Protein AF-A0A087NA14-F1 (afdb_monomer_lite)

Sequence (160 aa):
MFEACDAQDALTILEERQDIRIVMTDIEMPGDMDGLALASTIRERWPETVVLVNSGRVRPEPEALPDRAGFIAKPYRAAELLHQLDVLMEEHGVPILSDGDILEAWHAAELAHAQADALDKPVTLAHAIAAEQAAIQRFGVGSHAAAYDARYPDAPEPRR

Secondary structure (DSSP, 8-state):
----SSHHHHHHHHHH-TT--EEEEESS-SSS--HHHHHHHHHHH-TT-EEEEEESS----GGGSPTTEEEEESS--HHHHHHHHHHHHHHTT-----HHHHHHHHHHHHHHHHH--TTTHHHHHHHHHHHHHHHHHHH-TTHHHHHHHHH-TTSPPPP-

Structure (mmCIF, N/CA/C/O backbone):
data_AF-A0A087NA14-F1
#
_entry.id   AF-A0A087NA14-F1
#
loop_
_atom_site.group_PDB
_atom_site.id
_atom_site.type_symbol
_atom_site.label_atom_id
_atom_site.label_alt_id
_atom_site.label_comp_id
_atom_site.label_asym_id
_atom_site.label_entity_id
_atom_site.label_seq_id
_atom_site.pdbx_PDB_ins_code
_atom_site.Cartn_x
_atom_site.Cartn_y
_atom_site.Cartn_z
_atom_site.occupancy
_atom_site.B_iso_or_equiv
_atom_site.auth_seq_id
_atom_site.auth_comp_id
_atom_site.auth_asym_id
_atom_site.auth_atom_id
_atom_site.pdbx_PDB_model_num
ATOM 1 N N . MET A 1 1 ? 1.618 6.446 3.035 1.00 76.12 1 MET A N 1
ATOM 2 C CA . MET A 1 1 ? 2.602 6.004 2.028 1.00 76.12 1 MET A CA 1
ATOM 3 C C . MET A 1 1 ? 3.744 5.355 2.778 1.00 76.12 1 MET A C 1
ATOM 5 O O . MET A 1 1 ? 4.225 5.966 3.725 1.00 76.12 1 MET A O 1
ATOM 9 N N . PHE A 1 2 ? 4.089 4.124 2.420 1.00 89.81 2 PHE A N 1
ATOM 10 C CA . PHE A 1 2 ? 5.245 3.413 2.964 1.00 89.81 2 PHE A CA 1
ATOM 11 C C . PHE A 1 2 ? 6.355 3.440 1.920 1.00 89.81 2 PHE A C 1
ATOM 13 O O . PHE A 1 2 ? 6.064 3.458 0.724 1.00 89.81 2 PHE A O 1
ATOM 20 N N . GLU A 1 3 ? 7.597 3.473 2.378 1.00 92.62 3 GLU A N 1
ATOM 21 C CA . GLU A 1 3 ? 8.779 3.468 1.523 1.00 92.62 3 GLU A CA 1
ATOM 22 C C . GLU A 1 3 ? 9.586 2.211 1.828 1.00 92.62 3 GLU A C 1
ATOM 24 O O . GLU A 1 3 ? 9.696 1.821 2.988 1.00 92.62 3 GLU A O 1
ATOM 29 N N . ALA A 1 4 ? 10.120 1.593 0.778 1.00 94.50 4 ALA A N 1
ATOM 30 C CA . ALA A 1 4 ? 10.986 0.428 0.853 1.00 94.50 4 ALA A CA 1
ATOM 31 C C . ALA A 1 4 ? 12.259 0.708 0.053 1.00 94.50 4 ALA A C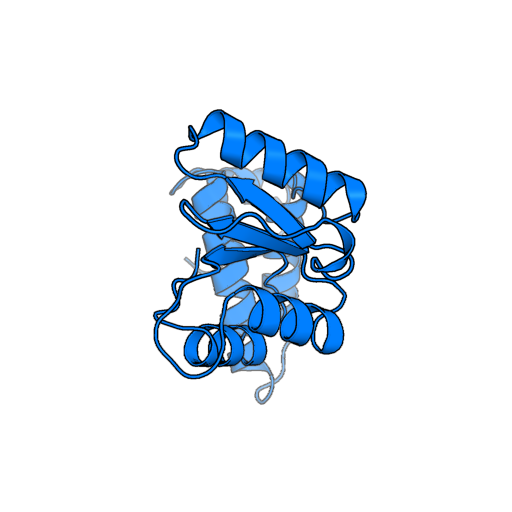 1
ATOM 33 O O . ALA A 1 4 ? 12.192 1.291 -1.034 1.00 94.50 4 ALA A O 1
ATOM 34 N N . CYS A 1 5 ? 13.411 0.304 0.581 1.00 93.25 5 CYS A N 1
ATOM 35 C CA . CYS A 1 5 ? 14.698 0.515 -0.088 1.00 93.25 5 CYS A CA 1
ATOM 36 C C . CYS A 1 5 ? 14.934 -0.461 -1.251 1.00 93.25 5 CYS A C 1
ATOM 38 O O . CYS A 1 5 ? 15.646 -0.128 -2.201 1.00 93.25 5 CYS A O 1
ATOM 40 N N . ASP A 1 6 ? 14.357 -1.659 -1.166 1.00 94.12 6 ASP A N 1
ATOM 41 C CA . ASP A 1 6 ? 14.483 -2.735 -2.144 1.00 94.12 6 ASP A CA 1
ATOM 42 C C . ASP A 1 6 ? 13.272 -3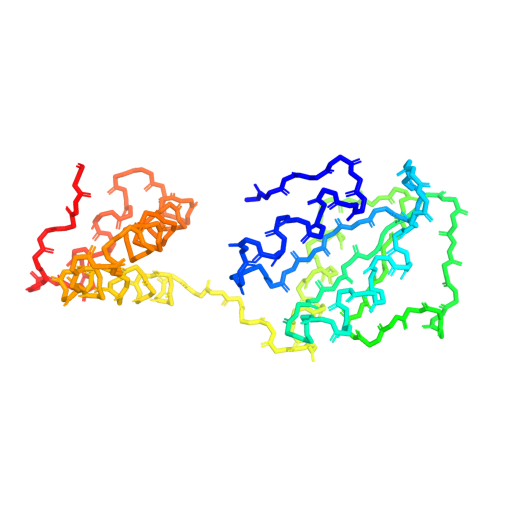.689 -2.084 1.00 94.12 6 ASP A C 1
ATOM 44 O O . ASP A 1 6 ? 12.306 -3.471 -1.345 1.00 94.12 6 ASP A O 1
ATOM 48 N N . ALA A 1 7 ? 13.311 -4.751 -2.892 1.00 95.81 7 ALA A N 1
ATOM 49 C CA . ALA A 1 7 ? 12.243 -5.741 -2.947 1.00 95.81 7 ALA A CA 1
ATOM 50 C C . ALA A 1 7 ? 12.062 -6.522 -1.633 1.00 95.81 7 ALA A C 1
ATOM 52 O O . ALA A 1 7 ? 10.931 -6.847 -1.277 1.00 95.81 7 ALA A O 1
ATOM 53 N N . GLN A 1 8 ? 13.137 -6.811 -0.895 1.00 95.50 8 GLN A N 1
ATOM 54 C CA . GLN A 1 8 ? 13.057 -7.580 0.348 1.00 95.50 8 GLN A CA 1
ATOM 55 C C . GLN A 1 8 ? 12.412 -6.756 1.469 1.00 95.50 8 GLN A C 1
ATOM 57 O O . GLN A 1 8 ? 11.590 -7.269 2.234 1.00 95.50 8 GLN A O 1
ATOM 62 N N . ASP A 1 9 ? 12.749 -5.472 1.534 1.00 95.25 9 ASP A N 1
ATOM 63 C CA . ASP A 1 9 ? 12.128 -4.503 2.434 1.00 95.25 9 ASP A CA 1
ATOM 64 C C . ASP A 1 9 ? 10.628 -4.347 2.116 1.00 95.25 9 ASP A C 1
ATOM 66 O O . ASP A 1 9 ? 9.776 -4.462 2.999 1.00 95.25 9 ASP A O 1
ATOM 70 N N . ALA A 1 10 ? 10.271 -4.236 0.829 1.00 95.81 10 ALA A N 1
ATOM 71 C CA . ALA A 1 10 ? 8.873 -4.160 0.397 1.00 95.81 10 ALA A CA 1
ATOM 72 C C . ALA A 1 10 ? 8.058 -5.400 0.805 1.00 95.81 10 ALA A C 1
ATOM 74 O O . ALA A 1 10 ? 6.935 -5.268 1.294 1.00 95.81 10 ALA A O 1
ATOM 75 N N . LEU A 1 11 ? 8.618 -6.604 0.639 1.00 96.19 11 LEU A N 1
ATOM 76 C CA . LEU A 1 11 ? 7.974 -7.849 1.066 1.00 96.19 11 LEU A CA 1
ATOM 77 C C . LEU A 1 11 ? 7.769 -7.902 2.583 1.00 96.19 11 LEU A C 1
ATOM 79 O O . LEU A 1 11 ? 6.717 -8.352 3.029 1.00 96.19 11 LEU A O 1
ATOM 83 N N . THR A 1 12 ? 8.733 -7.407 3.361 1.00 95.25 12 THR A N 1
ATOM 84 C CA . THR A 1 12 ? 8.638 -7.360 4.828 1.00 95.25 12 THR A CA 1
ATOM 85 C C . THR A 1 12 ? 7.498 -6.434 5.263 1.00 95.25 12 THR A C 1
ATOM 87 O O . THR A 1 12 ? 6.654 -6.821 6.068 1.00 95.25 12 THR A O 1
ATOM 90 N N . ILE A 1 13 ? 7.387 -5.249 4.651 1.00 94.06 13 ILE A N 1
ATOM 91 C CA . ILE A 1 13 ? 6.275 -4.321 4.906 1.00 94.06 13 ILE A CA 1
ATOM 92 C C . ILE A 1 13 ? 4.925 -4.967 4.553 1.00 94.06 13 ILE A C 1
ATOM 94 O O . ILE A 1 13 ? 3.978 -4.862 5.329 1.00 94.06 13 ILE A O 1
ATOM 98 N N . LEU A 1 14 ? 4.819 -5.655 3.411 1.00 94.50 14 LEU A N 1
ATOM 99 C CA . LEU A 1 14 ? 3.582 -6.330 2.986 1.00 94.50 14 LEU A CA 1
ATOM 100 C C . LEU A 1 14 ? 3.196 -7.522 3.880 1.00 94.50 14 LEU A C 1
ATOM 102 O O . LEU A 1 14 ? 2.015 -7.853 4.000 1.00 94.50 14 LEU A O 1
ATOM 106 N N . GLU A 1 15 ? 4.169 -8.174 4.517 1.00 94.00 15 GLU A N 1
ATOM 107 C CA . GLU A 1 15 ? 3.929 -9.224 5.516 1.00 94.00 15 GLU A CA 1
ATOM 108 C C . GLU A 1 15 ? 3.344 -8.654 6.810 1.00 94.00 15 GLU A C 1
ATOM 110 O O . GLU A 1 15 ? 2.432 -9.247 7.388 1.00 94.00 15 GLU A O 1
ATOM 115 N N . GLU A 1 16 ? 3.826 -7.487 7.235 1.00 90.44 16 GLU A N 1
ATOM 116 C CA . GLU A 1 16 ? 3.345 -6.794 8.432 1.00 90.44 16 GLU A CA 1
ATOM 117 C C . GLU A 1 16 ? 2.021 -6.045 8.201 1.00 90.44 16 GLU A C 1
ATOM 119 O O . GLU A 1 16 ? 1.289 -5.762 9.154 1.00 90.44 16 GLU A O 1
ATOM 124 N N . ARG A 1 17 ? 1.695 -5.710 6.944 1.00 84.75 17 ARG A N 1
ATOM 125 C CA . ARG A 1 17 ? 0.578 -4.827 6.571 1.00 84.75 17 ARG A CA 1
ATOM 126 C C . ARG A 1 17 ? -0.287 -5.419 5.463 1.00 84.75 17 ARG A C 1
ATOM 128 O O . ARG A 1 17 ? -0.048 -5.220 4.274 1.00 84.75 17 ARG A O 1
ATOM 135 N N . GLN A 1 18 ? -1.374 -6.075 5.864 1.00 81.38 18 GLN A N 1
ATOM 136 C CA . GLN A 1 18 ? -2.363 -6.638 4.932 1.00 81.38 18 GLN A CA 1
ATOM 137 C C . GLN A 1 18 ? -3.324 -5.595 4.331 1.00 81.38 18 GLN A C 1
ATOM 139 O O . GLN A 1 18 ? -4.108 -5.913 3.440 1.00 81.38 18 GLN A O 1
ATOM 144 N N . ASP A 1 19 ? -3.278 -4.348 4.801 1.00 80.50 19 ASP A N 1
ATOM 145 C CA . ASP A 1 19 ? -4.107 -3.240 4.321 1.00 80.50 19 ASP A CA 1
ATOM 146 C C . ASP A 1 19 ? -3.535 -2.543 3.071 1.00 80.50 19 ASP A C 1
ATOM 148 O O . ASP A 1 19 ? -4.201 -1.695 2.474 1.00 80.50 19 ASP A O 1
ATOM 152 N N . ILE A 1 20 ? -2.324 -2.900 2.630 1.00 89.31 20 ILE A N 1
ATOM 153 C CA . ILE A 1 20 ? -1.697 -2.313 1.440 1.00 89.31 20 ILE A CA 1
ATOM 154 C C . ILE A 1 20 ? -2.311 -2.904 0.166 1.00 89.31 20 ILE A C 1
ATOM 156 O O . ILE A 1 20 ? -2.125 -4.072 -0.175 1.00 89.31 20 ILE A O 1
ATOM 160 N N . ARG A 1 21 ? -3.015 -2.055 -0.587 1.00 91.62 21 ARG A N 1
ATOM 161 C CA . ARG A 1 21 ? -3.701 -2.440 -1.832 1.00 91.62 21 ARG A CA 1
ATOM 162 C C . ARG A 1 21 ? -2.978 -2.034 -3.109 1.00 91.62 21 ARG A C 1
ATOM 164 O O . ARG A 1 21 ? -3.342 -2.526 -4.170 1.00 91.62 21 ARG A O 1
ATOM 171 N N . ILE A 1 22 ? -1.974 -1.165 -3.019 1.00 93.94 22 ILE A N 1
ATOM 172 C CA . ILE A 1 22 ? -1.233 -0.638 -4.169 1.00 93.94 22 ILE A CA 1
ATOM 173 C C . ILE A 1 22 ? 0.251 -0.627 -3.826 1.00 93.94 22 ILE A C 1
ATOM 175 O O . ILE A 1 22 ? 0.639 -0.092 -2.788 1.00 93.94 22 ILE A O 1
ATOM 179 N N . VAL A 1 23 ? 1.072 -1.168 -4.721 1.00 96.31 23 VAL A N 1
ATOM 180 C CA . VAL A 1 23 ? 2.532 -1.073 -4.657 1.00 96.31 23 VAL A CA 1
ATOM 181 C C . VAL A 1 23 ? 3.039 -0.409 -5.926 1.00 96.31 23 VAL A C 1
ATOM 183 O O . VAL A 1 23 ? 2.580 -0.715 -7.021 1.00 96.31 23 VAL A O 1
ATOM 186 N N . MET A 1 24 ? 4.002 0.495 -5.785 1.00 96.25 24 MET A N 1
ATOM 187 C CA . MET A 1 24 ? 4.707 1.100 -6.908 1.00 96.25 24 MET A CA 1
ATOM 188 C C . MET A 1 24 ? 6.185 0.735 -6.816 1.00 96.25 24 MET A C 1
ATOM 190 O O . MET A 1 24 ? 6.779 0.868 -5.749 1.00 96.25 24 MET A O 1
ATOM 194 N N . THR A 1 25 ? 6.776 0.267 -7.914 1.00 96.25 25 THR A N 1
ATOM 195 C CA . THR A 1 25 ? 8.152 -0.256 -7.917 1.00 96.25 25 THR A CA 1
ATOM 196 C C . THR A 1 25 ? 8.889 0.076 -9.215 1.00 96.25 25 THR A C 1
ATOM 198 O O . THR A 1 25 ? 8.266 0.147 -10.275 1.00 96.25 25 THR A O 1
ATOM 201 N N . ASP A 1 26 ? 10.205 0.302 -9.135 1.00 95.44 26 ASP A N 1
ATOM 202 C CA . ASP A 1 26 ? 11.066 0.371 -10.323 1.00 95.44 26 ASP A CA 1
ATOM 203 C C . ASP A 1 26 ? 11.419 -1.041 -10.786 1.00 95.44 26 ASP A C 1
ATOM 205 O O . ASP A 1 26 ? 11.617 -1.927 -9.962 1.00 95.44 26 ASP A O 1
ATOM 209 N N . ILE A 1 27 ? 11.537 -1.252 -12.096 1.00 94.75 27 ILE A N 1
ATOM 210 C CA . ILE A 1 27 ? 12.129 -2.484 -12.628 1.00 94.75 27 ILE A CA 1
ATOM 211 C C . ILE A 1 27 ? 13.562 -2.607 -12.123 1.00 94.75 27 ILE A C 1
ATOM 213 O O . ILE A 1 27 ? 13.946 -3.653 -11.616 1.00 94.75 27 ILE A O 1
ATOM 217 N N . GLU A 1 28 ? 14.355 -1.545 -12.245 1.00 92.44 28 GLU A N 1
ATOM 218 C CA . GLU A 1 28 ? 15.762 -1.585 -11.867 1.00 92.44 28 GLU A CA 1
ATOM 219 C C . GLU A 1 28 ? 15.927 -1.156 -10.409 1.00 92.44 28 GLU A C 1
ATOM 221 O O . GLU A 1 28 ? 16.009 0.034 -10.100 1.00 92.44 28 GLU A O 1
ATOM 226 N N . MET A 1 29 ? 16.015 -2.138 -9.516 1.00 91.31 29 MET A N 1
ATOM 227 C CA . MET A 1 29 ? 16.288 -1.939 -8.093 1.00 91.31 29 MET A CA 1
ATOM 228 C C . MET A 1 29 ? 17.563 -2.682 -7.674 1.00 91.31 29 MET A C 1
ATOM 230 O O . MET A 1 29 ? 17.937 -3.670 -8.309 1.00 91.31 29 MET A O 1
ATOM 234 N N . PRO A 1 30 ? 18.268 -2.210 -6.631 1.00 84.88 30 PRO A N 1
ATOM 235 C CA . PRO A 1 30 ? 19.369 -2.958 -6.037 1.00 84.88 30 PRO A CA 1
ATOM 236 C C . PRO A 1 30 ? 18.868 -4.244 -5.361 1.00 84.88 30 PRO A C 1
ATOM 238 O O . PRO A 1 30 ? 17.756 -4.290 -4.843 1.00 84.88 30 PRO A O 1
ATOM 241 N N . GLY A 1 31 ? 19.727 -5.266 -5.324 1.00 89.56 31 GLY A N 1
ATOM 242 C CA . GLY A 1 31 ? 19.434 -6.566 -4.714 1.00 89.56 31 GLY A CA 1
ATOM 243 C C . GLY A 1 31 ? 19.270 -7.689 -5.739 1.00 89.56 31 GLY A C 1
ATOM 244 O O . GLY A 1 31 ? 19.578 -7.519 -6.918 1.00 89.56 31 GLY A O 1
ATOM 245 N N . ASP A 1 32 ? 18.808 -8.846 -5.263 1.00 90.12 32 ASP A N 1
ATOM 246 C CA . ASP A 1 32 ? 18.672 -10.068 -6.072 1.00 90.12 32 ASP A CA 1
ATOM 247 C C . ASP A 1 32 ? 17.324 -10.162 -6.813 1.00 90.12 32 ASP A C 1
ATOM 249 O O . ASP A 1 32 ? 17.150 -11.019 -7.679 1.00 90.12 32 ASP A O 1
ATOM 253 N N . MET A 1 33 ? 16.362 -9.300 -6.468 1.00 94.12 33 MET A N 1
ATOM 254 C CA . MET A 1 33 ? 15.005 -9.301 -7.011 1.00 94.12 33 MET A CA 1
ATOM 255 C C . MET A 1 33 ? 14.684 -7.943 -7.639 1.00 94.12 33 MET A C 1
ATOM 257 O O . MET A 1 33 ? 14.714 -6.913 -6.967 1.00 94.12 33 MET A O 1
ATOM 261 N N . ASP A 1 34 ? 14.362 -7.964 -8.930 1.00 94.38 34 ASP A N 1
ATOM 262 C CA . ASP A 1 34 ? 13.956 -6.785 -9.691 1.00 94.38 34 ASP A CA 1
ATOM 263 C C . ASP A 1 34 ? 12.455 -6.472 -9.508 1.00 94.38 34 ASP A C 1
ATOM 265 O O . ASP A 1 34 ? 11.707 -7.230 -8.881 1.00 94.38 34 ASP A O 1
ATOM 269 N N . GLY A 1 35 ? 11.989 -5.344 -10.049 1.00 94.50 35 GLY A N 1
ATOM 270 C CA . GLY A 1 35 ? 10.590 -4.924 -9.894 1.00 94.50 35 GLY A CA 1
ATOM 271 C C . GLY A 1 35 ? 9.565 -5.855 -10.542 1.00 94.50 35 GLY A C 1
ATOM 272 O O . GLY A 1 35 ? 8.425 -5.917 -10.083 1.00 94.50 35 GLY A O 1
ATOM 273 N N . LEU A 1 36 ? 9.943 -6.603 -11.584 1.00 95.62 36 LEU A N 1
ATOM 274 C CA . LEU A 1 36 ? 9.044 -7.547 -12.258 1.00 95.62 36 LEU A CA 1
ATOM 275 C C . LEU A 1 36 ? 8.910 -8.845 -11.454 1.00 95.62 36 LEU A C 1
ATOM 277 O O . LEU A 1 36 ? 7.804 -9.366 -11.280 1.00 95.62 36 LEU A O 1
ATOM 281 N N . ALA A 1 37 ? 10.021 -9.338 -10.909 1.00 95.81 37 ALA A N 1
ATOM 282 C CA . ALA A 1 37 ? 10.044 -10.466 -9.991 1.00 95.81 37 ALA A CA 1
ATOM 283 C C . ALA A 1 37 ? 9.302 -10.135 -8.686 1.00 95.81 37 ALA A C 1
ATOM 285 O O . ALA A 1 37 ? 8.520 -10.957 -8.197 1.00 95.81 37 ALA A O 1
ATOM 286 N N . LEU A 1 38 ? 9.457 -8.911 -8.167 1.00 97.00 38 LEU A N 1
ATOM 287 C CA . LEU A 1 38 ? 8.674 -8.426 -7.031 1.00 97.00 38 LEU A CA 1
ATOM 288 C C . LEU A 1 38 ? 7.180 -8.373 -7.367 1.00 97.00 38 LEU A C 1
ATOM 290 O O . LEU A 1 38 ? 6.374 -8.899 -6.605 1.00 97.00 38 LEU A O 1
ATOM 294 N N . ALA A 1 39 ? 6.796 -7.796 -8.511 1.00 96.88 39 ALA A N 1
ATOM 295 C CA . ALA A 1 39 ? 5.395 -7.735 -8.930 1.00 96.88 39 ALA A CA 1
ATOM 296 C C . ALA A 1 39 ? 4.764 -9.135 -9.028 1.00 96.88 39 ALA A C 1
ATOM 298 O O . ALA A 1 39 ? 3.638 -9.343 -8.572 1.00 96.88 39 ALA A O 1
ATOM 299 N N . SER A 1 40 ? 5.510 -10.105 -9.561 1.00 96.50 40 SER A N 1
ATOM 300 C CA . SER A 1 40 ? 5.074 -11.503 -9.666 1.00 96.50 40 SER A CA 1
ATOM 301 C C . SER A 1 40 ? 4.906 -12.142 -8.285 1.00 96.50 40 SER A C 1
ATOM 303 O O . SER A 1 40 ? 3.881 -12.753 -7.995 1.00 96.50 40 SER A O 1
ATOM 305 N N . THR A 1 41 ? 5.858 -11.907 -7.381 1.00 96.88 41 THR A N 1
ATOM 306 C CA . THR A 1 41 ? 5.781 -12.382 -5.992 1.00 96.88 41 THR A CA 1
ATOM 307 C C . THR A 1 41 ? 4.583 -11.774 -5.256 1.00 96.88 41 THR A C 1
ATOM 309 O O . THR A 1 41 ? 3.871 -12.471 -4.531 1.00 96.88 41 THR A O 1
ATOM 312 N N . ILE A 1 42 ? 4.321 -10.477 -5.461 1.00 96.62 42 ILE A N 1
ATOM 313 C CA . ILE A 1 42 ? 3.172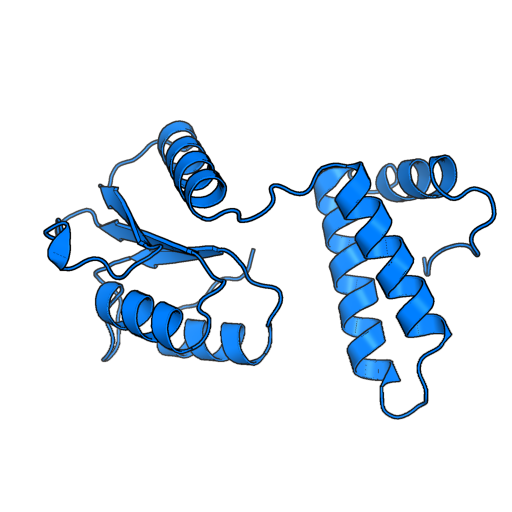 -9.794 -4.860 1.00 96.62 42 ILE A CA 1
ATOM 314 C C . ILE A 1 42 ? 1.868 -10.392 -5.377 1.00 96.62 42 ILE A C 1
ATOM 316 O O . ILE A 1 42 ? 0.966 -10.655 -4.588 1.00 96.62 42 ILE A O 1
ATOM 320 N N . ARG A 1 43 ? 1.783 -10.665 -6.681 1.00 95.00 43 ARG A N 1
ATOM 321 C CA . ARG A 1 43 ? 0.619 -11.300 -7.302 1.00 95.00 43 ARG A CA 1
ATOM 322 C C . ARG A 1 43 ? 0.287 -12.653 -6.680 1.00 95.00 43 ARG A C 1
ATOM 324 O O . ARG A 1 43 ? -0.883 -12.930 -6.420 1.00 95.00 43 ARG A O 1
ATOM 331 N N . GLU A 1 44 ? 1.300 -13.474 -6.437 1.00 95.25 44 GLU A N 1
ATOM 332 C CA . GLU A 1 44 ? 1.131 -14.810 -5.861 1.00 95.25 44 GLU A CA 1
ATOM 333 C C . GLU A 1 44 ? 0.698 -14.767 -4.390 1.00 95.25 44 GLU A C 1
ATOM 335 O O . GLU A 1 44 ? -0.148 -15.556 -3.967 1.00 95.25 44 GLU A O 1
ATOM 340 N N . ARG A 1 45 ? 1.270 -13.849 -3.604 1.00 95.75 45 ARG A N 1
ATOM 341 C CA . ARG A 1 45 ? 1.093 -13.807 -2.144 1.00 95.75 45 ARG A CA 1
ATOM 342 C C . ARG A 1 45 ? -0.049 -12.899 -1.682 1.00 95.75 45 ARG A C 1
ATOM 344 O O . ARG A 1 45 ? -0.721 -13.221 -0.706 1.00 95.75 45 ARG A O 1
ATOM 351 N N . TRP A 1 46 ? -0.282 -11.795 -2.386 1.00 95.25 46 TRP A N 1
ATOM 352 C CA . TRP A 1 46 ? -1.326 -10.804 -2.114 1.00 95.25 46 TRP A CA 1
ATOM 353 C C . TRP A 1 46 ? -2.127 -10.530 -3.398 1.00 95.25 46 TRP A C 1
ATOM 355 O O . TRP A 1 46 ? -1.983 -9.477 -4.026 1.00 95.25 46 TRP A O 1
ATOM 365 N N . PRO A 1 47 ? -3.021 -11.453 -3.802 1.00 91.25 47 PRO A N 1
ATOM 366 C CA . PRO A 1 47 ? -3.770 -11.335 -5.058 1.00 91.25 47 PRO A CA 1
ATOM 367 C C . PRO A 1 47 ? -4.655 -10.075 -5.126 1.00 91.25 47 PRO A C 1
ATOM 369 O O . PRO A 1 47 ? -5.025 -9.615 -6.211 1.00 91.25 47 PRO A O 1
ATOM 372 N N . GLU A 1 48 ? -4.960 -9.467 -3.982 1.00 90.25 48 GLU A N 1
ATOM 373 C CA . GLU A 1 48 ? -5.760 -8.249 -3.855 1.00 90.25 48 GLU A CA 1
ATOM 374 C C . GLU A 1 48 ? -4.975 -6.935 -4.014 1.00 90.25 48 GLU A C 1
ATOM 376 O O . GLU A 1 48 ? -5.592 -5.865 -4.066 1.00 90.25 48 GLU A O 1
ATOM 381 N N . THR A 1 49 ? -3.647 -7.002 -4.127 1.00 93.56 49 THR A N 1
ATOM 382 C CA . THR A 1 49 ? -2.754 -5.842 -4.258 1.00 93.56 49 THR A CA 1
ATOM 383 C C . THR A 1 49 ? -2.409 -5.592 -5.722 1.00 93.56 49 THR A C 1
ATOM 385 O O . THR A 1 49 ? -1.889 -6.479 -6.392 1.00 93.56 49 THR A O 1
ATOM 388 N N . VAL A 1 50 ? -2.675 -4.393 -6.236 1.00 95.69 50 VAL A N 1
ATOM 389 C CA . VAL A 1 50 ? -2.258 -3.999 -7.592 1.00 95.69 50 VAL A CA 1
ATOM 390 C C . VAL A 1 50 ? -0.827 -3.467 -7.575 1.00 95.69 50 VAL A C 1
ATOM 392 O O . VAL A 1 50 ? -0.403 -2.844 -6.598 1.00 95.69 50 VAL A O 1
ATOM 395 N N . VAL A 1 51 ? -0.076 -3.700 -8.651 1.00 96.94 51 VAL A N 1
ATOM 396 C CA . VAL A 1 51 ? 1.326 -3.263 -8.744 1.00 96.94 51 VAL A CA 1
ATOM 397 C C . VAL A 1 51 ? 1.519 -2.349 -9.946 1.00 96.94 51 VAL A C 1
ATOM 399 O O . VAL A 1 51 ? 1.286 -2.752 -11.078 1.00 96.94 51 VAL A O 1
ATOM 402 N N . LEU A 1 52 ? 1.982 -1.122 -9.727 1.00 97.19 52 LEU A N 1
ATOM 403 C CA . LEU A 1 52 ? 2.412 -0.234 -10.801 1.00 97.19 52 LEU A CA 1
ATOM 404 C C . LEU A 1 52 ? 3.934 -0.280 -10.928 1.00 97.19 52 LEU A C 1
ATOM 406 O O . LEU A 1 52 ? 4.669 0.291 -10.119 1.00 97.19 52 LEU A O 1
ATOM 410 N N . VAL A 1 53 ? 4.404 -0.947 -11.973 1.00 96.81 53 VAL A N 1
ATOM 411 C CA . VAL A 1 53 ? 5.822 -1.027 -12.311 1.00 96.81 53 VAL A CA 1
ATOM 412 C C . VAL A 1 53 ? 6.219 0.205 -13.125 1.00 96.81 53 VAL A C 1
ATOM 414 O O . VAL A 1 53 ? 5.477 0.664 -13.995 1.00 96.81 53 VAL A O 1
ATOM 417 N N . ASN A 1 54 ? 7.402 0.759 -12.884 1.00 95.62 54 ASN A N 1
ATOM 418 C CA . ASN A 1 54 ? 7.934 1.855 -13.681 1.00 95.62 54 ASN A CA 1
ATOM 419 C C . ASN A 1 54 ? 9.394 1.633 -14.084 1.00 95.62 54 ASN A C 1
ATOM 421 O O . ASN A 1 54 ? 10.128 0.903 -13.438 1.00 95.62 54 ASN A O 1
ATOM 425 N N . SER A 1 55 ? 9.831 2.247 -15.181 1.00 95.19 55 SER A N 1
ATOM 426 C CA . SER A 1 55 ? 11.247 2.246 -15.575 1.00 95.19 55 SER A CA 1
ATOM 427 C C . SER A 1 55 ? 11.529 3.338 -16.600 1.00 95.19 55 SER A C 1
ATOM 429 O O . SER A 1 55 ? 10.650 3.719 -17.371 1.00 95.19 55 SER A O 1
ATOM 431 N N . GLY A 1 56 ? 12.757 3.862 -16.604 1.00 92.19 56 GLY A N 1
ATOM 432 C CA . GLY A 1 56 ? 13.238 4.822 -17.609 1.00 92.19 56 GLY A CA 1
ATOM 433 C C . GLY A 1 56 ? 14.121 4.216 -18.696 1.00 92.19 56 GLY A C 1
ATOM 434 O O . GLY A 1 56 ? 14.555 4.936 -19.591 1.00 92.19 56 GLY A O 1
ATOM 435 N N . ARG A 1 57 ? 14.431 2.920 -18.600 1.00 88.12 57 ARG A N 1
ATOM 436 C CA . ARG A 1 57 ? 15.362 2.233 -19.509 1.00 88.12 57 ARG A CA 1
ATOM 437 C C . ARG A 1 57 ? 14.778 0.945 -20.065 1.00 88.12 57 ARG A C 1
ATOM 439 O O . ARG A 1 57 ? 14.990 0.641 -21.235 1.00 88.12 57 ARG A O 1
ATOM 446 N N . VAL A 1 58 ? 14.036 0.214 -19.239 1.00 88.19 58 VAL A N 1
ATOM 447 C CA . VAL A 1 58 ? 13.411 -1.054 -19.602 1.00 88.19 58 VAL A CA 1
ATOM 448 C C . VAL A 1 58 ? 11.942 -0.809 -19.910 1.00 88.19 58 VAL A C 1
ATOM 450 O O . VAL A 1 58 ? 11.246 -0.112 -19.178 1.00 88.19 58 VAL A O 1
ATOM 453 N N . ARG A 1 59 ? 11.451 -1.395 -20.998 1.00 91.31 59 ARG A N 1
ATOM 454 C CA . ARG A 1 59 ? 10.020 -1.470 -21.276 1.00 91.31 59 ARG A CA 1
ATOM 455 C C . ARG A 1 59 ? 9.647 -2.947 -21.336 1.00 91.31 59 ARG A C 1
ATOM 457 O O . ARG A 1 59 ? 10.098 -3.606 -22.270 1.00 91.31 59 ARG A O 1
ATOM 464 N N . PRO A 1 60 ? 8.911 -3.473 -20.345 1.00 90.31 60 PRO A N 1
ATOM 465 C CA . PRO A 1 60 ? 8.502 -4.864 -20.370 1.00 90.31 60 PRO A CA 1
ATOM 466 C C . PRO A 1 60 ? 7.507 -5.070 -21.511 1.00 90.31 60 PRO A C 1
ATOM 468 O O . PRO A 1 60 ? 6.701 -4.183 -21.814 1.00 90.31 60 PRO A O 1
ATOM 471 N N . GLU A 1 61 ? 7.575 -6.239 -22.137 1.00 91.06 61 GLU A N 1
ATOM 472 C CA . GLU A 1 61 ? 6.486 -6.704 -22.991 1.00 91.06 61 GLU A CA 1
ATOM 473 C C . GLU A 1 61 ? 5.231 -6.909 -22.124 1.00 91.06 61 GLU A C 1
ATOM 475 O O . GLU A 1 61 ? 5.366 -7.262 -20.946 1.00 91.06 61 GLU A O 1
ATOM 480 N N . PRO A 1 62 ? 4.016 -6.693 -22.655 1.00 86.31 62 PRO A N 1
ATOM 481 C CA . PRO A 1 62 ? 2.781 -6.871 -21.892 1.00 86.31 62 PRO A CA 1
ATOM 482 C C . PRO A 1 62 ? 2.673 -8.243 -21.213 1.00 86.31 62 PRO A C 1
ATOM 484 O O . PRO A 1 62 ? 2.193 -8.329 -20.090 1.00 86.31 62 PRO A O 1
ATOM 487 N N . GLU A 1 63 ? 3.177 -9.301 -21.849 1.00 88.44 63 GLU A N 1
ATOM 488 C CA . GLU A 1 63 ? 3.152 -10.676 -21.337 1.00 88.44 63 GLU A CA 1
ATOM 489 C C . GLU A 1 63 ? 4.113 -10.910 -20.160 1.00 88.44 63 GLU A C 1
ATOM 491 O O . GLU A 1 63 ? 4.013 -11.928 -19.478 1.00 88.44 63 GLU A O 1
ATOM 496 N N . ALA A 1 64 ? 5.064 -9.999 -19.934 1.00 89.50 64 ALA A N 1
ATOM 497 C CA . ALA A 1 64 ? 5.981 -10.056 -18.799 1.00 89.50 64 ALA A CA 1
ATOM 498 C C . ALA A 1 64 ? 5.395 -9.405 -17.535 1.00 89.50 64 ALA A C 1
ATOM 500 O O . ALA A 1 64 ? 5.962 -9.563 -16.453 1.00 89.50 64 ALA A O 1
ATOM 501 N N . LEU A 1 65 ? 4.293 -8.658 -17.658 1.00 92.88 65 LEU A N 1
ATOM 502 C CA . LEU A 1 65 ? 3.583 -8.113 -16.508 1.00 92.88 65 LEU A CA 1
ATOM 503 C C . LEU A 1 65 ? 2.639 -9.184 -15.947 1.00 92.88 65 LEU A C 1
ATOM 505 O O . LEU A 1 65 ? 1.851 -9.755 -16.702 1.00 92.88 65 LEU A O 1
ATOM 509 N N . PRO A 1 66 ? 2.691 -9.468 -14.636 1.00 93.44 66 PRO A N 1
ATOM 510 C CA . PRO A 1 66 ? 1.728 -10.366 -14.020 1.00 93.44 66 PRO A CA 1
ATOM 511 C C . PRO A 1 66 ? 0.327 -9.741 -14.027 1.00 93.44 66 PRO A C 1
ATOM 513 O O . PRO A 1 66 ? 0.169 -8.523 -14.141 1.00 93.44 66 PRO A O 1
ATOM 516 N N . ASP A 1 67 ? -0.699 -10.571 -13.835 1.00 90.50 67 ASP A N 1
ATOM 517 C CA . ASP A 1 67 ? -2.069 -10.086 -13.662 1.00 90.50 67 ASP A CA 1
ATOM 518 C C . ASP A 1 67 ? -2.141 -9.006 -12.573 1.00 90.50 67 ASP A C 1
ATOM 520 O O . ASP A 1 67 ? -1.424 -9.036 -11.569 1.00 90.50 67 ASP A O 1
ATOM 524 N N . ARG A 1 68 ? -3.039 -8.041 -12.770 1.00 92.62 68 ARG A N 1
ATOM 525 C CA . ARG A 1 68 ? -3.176 -6.846 -11.931 1.00 92.62 68 ARG A CA 1
ATOM 526 C C . ARG A 1 68 ? -1.895 -6.027 -11.718 1.00 92.62 68 ARG A C 1
ATOM 528 O O . ARG A 1 68 ? -1.752 -5.356 -10.687 1.00 92.62 68 ARG A O 1
ATOM 535 N N . ALA A 1 69 ? -0.981 -6.062 -12.687 1.00 95.69 69 ALA A N 1
ATOM 536 C CA . ALA A 1 69 ? 0.128 -5.128 -12.772 1.00 95.69 69 ALA A CA 1
ATOM 537 C C . ALA A 1 69 ? -0.010 -4.184 -13.971 1.00 95.69 69 ALA A C 1
ATOM 539 O O . ALA A 1 69 ? -0.349 -4.589 -15.079 1.00 95.69 69 ALA A O 1
ATOM 540 N N . GLY A 1 70 ? 0.294 -2.910 -13.738 1.00 95.44 70 GLY A N 1
ATOM 541 C CA . GLY A 1 70 ? 0.393 -1.880 -14.764 1.00 95.44 70 GLY A CA 1
ATOM 542 C C . GLY A 1 70 ? 1.839 -1.451 -14.984 1.00 95.44 70 GLY A C 1
ATOM 543 O O . GLY A 1 70 ? 2.712 -1.693 -14.148 1.00 95.44 70 GLY A O 1
ATOM 544 N N . PHE A 1 71 ? 2.088 -0.752 -16.091 1.00 96.56 71 PHE A N 1
ATOM 545 C CA . PHE A 1 71 ? 3.384 -0.138 -16.370 1.00 96.56 71 PHE A CA 1
ATOM 546 C C . PHE A 1 71 ? 3.256 1.351 -16.698 1.00 96.56 71 PHE A C 1
ATOM 548 O O . PHE A 1 71 ? 2.358 1.766 -17.434 1.00 96.56 71 PHE A O 1
ATOM 555 N N . ILE A 1 72 ? 4.208 2.145 -16.203 1.00 96.25 72 ILE A N 1
ATOM 556 C CA . ILE A 1 72 ? 4.393 3.545 -16.594 1.00 96.25 72 ILE A CA 1
ATOM 557 C C . ILE A 1 72 ? 5.869 3.846 -16.905 1.00 96.25 72 ILE A C 1
ATOM 559 O O . ILE A 1 72 ? 6.770 3.608 -16.100 1.00 96.25 72 ILE A O 1
ATOM 563 N N . ALA A 1 73 ? 6.134 4.392 -18.093 1.00 96.38 73 ALA A N 1
ATOM 564 C CA . ALA A 1 73 ? 7.489 4.738 -18.519 1.00 96.38 73 ALA A CA 1
ATOM 565 C C . ALA A 1 73 ? 7.951 6.063 -17.895 1.00 96.38 73 ALA A C 1
ATOM 567 O O . ALA A 1 73 ? 7.217 7.049 -17.908 1.00 96.38 73 ALA A O 1
ATOM 568 N N . LYS A 1 74 ? 9.191 6.115 -17.399 1.00 95.12 74 LYS A N 1
ATOM 569 C CA . LYS A 1 74 ? 9.840 7.364 -16.976 1.00 95.12 74 LYS A CA 1
ATOM 570 C C . LYS A 1 74 ? 10.428 8.089 -18.202 1.00 95.12 74 LYS A C 1
ATOM 572 O O . LYS A 1 74 ? 10.988 7.425 -19.074 1.00 95.12 74 LYS A O 1
ATOM 577 N N . PRO A 1 75 ? 10.400 9.435 -18.244 1.00 95.44 75 PRO A N 1
ATOM 578 C CA . PRO A 1 75 ? 9.788 10.328 -17.259 1.00 95.44 75 PRO A CA 1
ATOM 579 C C . PRO A 1 75 ? 8.263 10.415 -17.429 1.00 95.44 75 PRO A C 1
ATOM 581 O O . PRO A 1 75 ? 7.768 10.428 -18.550 1.00 95.44 75 PRO A O 1
ATOM 584 N N . TYR A 1 76 ? 7.546 10.558 -16.313 1.00 94.81 76 TYR A N 1
ATOM 585 C CA . TYR A 1 76 ? 6.102 10.799 -16.280 1.00 94.81 76 TYR A CA 1
ATOM 586 C C . TYR A 1 76 ? 5.775 12.025 -15.425 1.00 94.81 76 TYR A C 1
ATOM 588 O O . TYR A 1 76 ? 6.513 12.390 -14.504 1.00 94.81 76 TYR A O 1
ATOM 596 N N . ARG A 1 77 ? 4.648 12.669 -15.717 1.00 95.69 77 ARG A N 1
ATOM 597 C CA . ARG A 1 77 ? 4.077 13.729 -14.877 1.00 95.69 77 ARG A CA 1
ATOM 598 C C . ARG A 1 77 ? 3.231 13.133 -13.755 1.00 95.69 77 ARG A C 1
ATOM 600 O O . ARG A 1 77 ? 2.704 12.034 -13.880 1.00 95.69 77 ARG A O 1
ATOM 607 N N . ALA A 1 78 ? 3.010 13.910 -12.694 1.00 94.00 78 ALA A N 1
ATOM 608 C CA . ALA A 1 78 ? 2.113 13.512 -11.605 1.00 94.00 78 ALA A CA 1
ATOM 609 C C . ALA A 1 78 ? 0.703 13.149 -12.108 1.00 94.00 78 ALA A C 1
ATOM 611 O O . ALA A 1 78 ? 0.146 12.148 -11.682 1.00 94.00 78 ALA A O 1
ATOM 612 N N . ALA A 1 79 ? 0.157 13.909 -13.065 1.00 94.31 79 ALA A N 1
ATOM 613 C CA . ALA A 1 79 ? -1.154 13.617 -13.649 1.00 94.31 79 ALA A CA 1
ATOM 614 C C . ALA A 1 79 ? -1.192 12.286 -14.424 1.00 94.31 79 ALA A C 1
ATOM 616 O O . ALA A 1 79 ? -2.207 11.603 -14.402 1.00 94.31 79 ALA A O 1
ATOM 617 N N . GLU A 1 80 ? -0.093 11.909 -15.084 1.00 95.56 80 GLU A N 1
ATOM 618 C CA . GLU A 1 80 ? 0.012 10.642 -15.824 1.00 95.56 80 GLU A CA 1
ATOM 619 C C . GLU A 1 80 ? 0.108 9.455 -14.856 1.00 95.56 80 GLU A C 1
ATOM 621 O O . GLU A 1 80 ? -0.538 8.435 -15.072 1.00 95.56 80 GLU A O 1
ATOM 626 N N . LEU A 1 81 ? 0.857 9.615 -13.757 1.00 95.25 81 LEU A N 1
ATOM 627 C CA . LEU A 1 81 ? 0.921 8.630 -12.677 1.00 95.25 81 LEU A CA 1
ATOM 628 C C . LEU A 1 81 ? -0.446 8.419 -12.020 1.00 95.25 81 LEU A C 1
ATOM 630 O O . LEU A 1 81 ? -0.879 7.281 -11.884 1.00 95.25 81 LEU A O 1
ATOM 634 N N . LEU A 1 82 ? -1.115 9.506 -11.628 1.00 93.44 82 LEU A N 1
ATOM 635 C CA . LEU A 1 82 ? -2.428 9.441 -10.985 1.00 93.44 82 LEU A CA 1
ATOM 636 C C . LEU A 1 82 ? -3.456 8.787 -11.901 1.00 93.44 82 LEU A C 1
ATOM 638 O O . LEU A 1 82 ? -4.112 7.845 -11.485 1.00 93.44 82 LEU A O 1
ATOM 642 N N . HIS A 1 83 ? -3.511 9.204 -13.168 1.00 94.06 83 HIS A N 1
ATOM 643 C CA . HIS A 1 83 ? -4.408 8.590 -14.139 1.00 94.06 83 HIS A CA 1
ATOM 644 C C . HIS A 1 83 ? -4.154 7.087 -14.289 1.00 94.06 83 HIS A C 1
ATOM 646 O O . HIS A 1 83 ? -5.103 6.313 -14.358 1.00 94.06 83 HIS A O 1
ATOM 652 N N . GLN A 1 84 ? -2.886 6.665 -14.325 1.00 94.75 84 GLN A N 1
ATOM 653 C CA . GLN A 1 84 ? -2.582 5.250 -14.487 1.00 94.75 84 GLN A CA 1
ATOM 654 C C . GLN A 1 84 ? -2.881 4.427 -13.224 1.00 94.75 84 GLN A C 1
ATOM 656 O O . GLN A 1 84 ? -3.256 3.262 -13.316 1.00 94.75 84 GLN A O 1
ATOM 661 N N . LEU A 1 85 ? -2.753 5.028 -12.040 1.00 93.50 85 LEU A N 1
ATOM 662 C CA . LEU A 1 85 ? -3.226 4.410 -10.803 1.00 93.50 85 LEU A CA 1
ATOM 663 C C . LEU A 1 85 ? -4.752 4.298 -10.791 1.00 93.50 85 LEU A C 1
ATOM 665 O O . LEU A 1 85 ? -5.246 3.219 -10.490 1.00 93.50 85 LEU A O 1
ATOM 669 N N . ASP A 1 86 ? -5.478 5.351 -11.174 1.00 91.94 86 ASP A N 1
ATOM 670 C CA . ASP A 1 86 ? -6.945 5.344 -11.225 1.00 91.94 86 ASP A CA 1
ATOM 671 C C . ASP A 1 86 ? -7.459 4.226 -12.141 1.00 91.94 86 ASP A C 1
ATOM 673 O O . ASP A 1 86 ? -8.275 3.409 -11.721 1.00 91.94 86 ASP A O 1
ATOM 677 N N . VAL A 1 87 ? -6.915 4.122 -13.360 1.00 92.69 87 VAL A N 1
ATOM 678 C CA . VAL A 1 87 ? -7.276 3.061 -14.317 1.00 92.69 87 VAL A CA 1
ATOM 679 C C . VAL A 1 87 ? -7.004 1.674 -13.733 1.00 92.69 87 VAL A C 1
ATOM 681 O O . VAL A 1 87 ? -7.885 0.818 -13.758 1.00 92.69 87 VAL A O 1
ATOM 684 N N . LEU A 1 88 ? -5.811 1.456 -13.172 1.00 93.19 88 LEU A N 1
ATOM 685 C CA . LEU A 1 88 ? -5.425 0.161 -12.606 1.00 93.19 88 LEU A CA 1
ATOM 686 C C . LEU A 1 88 ? -6.288 -0.220 -11.392 1.00 93.19 88 LEU A C 1
ATOM 688 O O . LEU A 1 88 ? -6.631 -1.387 -11.197 1.00 93.19 88 LEU A O 1
ATOM 692 N N . MET A 1 89 ? -6.641 0.760 -10.561 1.00 90.75 89 MET A N 1
ATOM 693 C CA . MET A 1 89 ? -7.510 0.560 -9.407 1.00 90.75 89 MET A CA 1
ATOM 694 C C . MET A 1 89 ? -8.936 0.216 -9.839 1.00 90.75 89 MET A C 1
ATOM 696 O O . MET A 1 89 ? -9.500 -0.755 -9.333 1.00 90.75 89 MET A O 1
ATOM 700 N N . GLU A 1 90 ? -9.501 0.967 -10.788 1.00 90.75 90 GLU A N 1
ATOM 701 C CA . GLU A 1 90 ? -10.841 0.728 -11.331 1.00 90.75 90 GLU A CA 1
ATOM 702 C C . GLU A 1 90 ? -10.940 -0.643 -12.011 1.00 90.75 90 GLU A C 1
ATOM 704 O O . GLU A 1 90 ? -11.861 -1.409 -11.718 1.00 90.75 90 GLU A O 1
ATOM 709 N N . GLU A 1 91 ? -9.968 -0.994 -12.860 1.00 92.19 91 GLU A N 1
ATOM 710 C CA . GLU A 1 91 ? -9.932 -2.267 -13.591 1.00 92.19 91 GLU A CA 1
ATOM 711 C C . GLU A 1 91 ? -9.939 -3.481 -12.652 1.00 92.19 91 GLU A C 1
ATOM 713 O O . GLU A 1 91 ? -10.541 -4.518 -12.947 1.00 92.19 91 GLU A O 1
ATOM 718 N N . HIS A 1 92 ? -9.296 -3.359 -11.491 1.00 90.56 92 HIS A N 1
ATOM 719 C CA . HIS A 1 92 ? -9.158 -4.454 -10.533 1.00 90.56 92 HIS A CA 1
ATOM 720 C C . HIS A 1 92 ? -10.061 -4.340 -9.309 1.00 90.56 92 HIS A C 1
ATOM 722 O O . HIS A 1 92 ? -9.933 -5.147 -8.384 1.00 90.56 92 HIS A O 1
ATOM 728 N N . GLY A 1 93 ? -10.997 -3.388 -9.314 1.00 87.56 93 GLY A N 1
ATOM 729 C CA . GLY A 1 93 ? -11.954 -3.197 -8.229 1.00 87.56 93 GLY A CA 1
ATOM 730 C C . GLY A 1 93 ? -11.290 -2.847 -6.898 1.00 87.56 93 GLY A C 1
ATOM 731 O O . GLY A 1 93 ? -11.816 -3.207 -5.845 1.00 87.56 93 GLY A O 1
ATOM 732 N N . VAL A 1 94 ? -10.131 -2.180 -6.927 1.00 85.00 94 VAL A N 1
ATOM 733 C CA . VAL A 1 94 ? -9.529 -1.601 -5.724 1.00 85.00 94 VAL A CA 1
ATOM 734 C C . VAL A 1 94 ? -10.326 -0.340 -5.387 1.00 85.00 94 VAL A C 1
ATOM 736 O O . VAL A 1 94 ? -10.291 0.619 -6.158 1.00 85.00 94 VAL A O 1
ATOM 739 N N . PRO A 1 95 ? -11.069 -0.316 -4.267 1.00 76.62 95 PRO A N 1
ATOM 740 C CA . PRO A 1 95 ? -11.948 0.801 -3.967 1.00 76.62 95 PRO A CA 1
ATOM 741 C C . PRO A 1 95 ? -11.135 2.071 -3.711 1.00 76.62 95 PRO A C 1
ATOM 743 O O . PRO A 1 95 ? -10.255 2.103 -2.847 1.00 76.62 95 PRO A O 1
ATOM 746 N N . ILE A 1 96 ? -11.469 3.138 -4.436 1.00 77.81 96 ILE A N 1
ATOM 747 C CA . ILE A 1 96 ? -11.091 4.497 -4.054 1.00 77.81 96 ILE A CA 1
ATOM 748 C C . ILE A 1 96 ? -11.990 4.862 -2.876 1.00 77.81 96 ILE A C 1
ATOM 750 O O . ILE A 1 96 ? -13.195 5.042 -3.047 1.00 77.81 96 ILE A O 1
ATOM 754 N N . LEU A 1 97 ? -11.412 4.915 -1.676 1.00 81.25 97 LEU A N 1
ATOM 755 C CA . LEU A 1 97 ? -12.177 5.199 -0.468 1.00 81.25 97 LEU A CA 1
ATOM 756 C C . LEU A 1 97 ? -12.762 6.610 -0.546 1.00 81.25 97 LEU A C 1
ATOM 758 O O . LEU A 1 97 ? -12.033 7.604 -0.623 1.00 81.25 97 LEU A O 1
ATOM 762 N N . SER A 1 98 ? -14.086 6.693 -0.509 1.00 88.19 98 SER A N 1
ATOM 763 C CA . SER A 1 98 ? -14.788 7.955 -0.342 1.00 88.19 98 SER A CA 1
ATOM 764 C C . SER A 1 98 ? -14.592 8.495 1.074 1.00 88.19 98 SER A C 1
ATOM 766 O O . SER A 1 98 ? -14.192 7.787 2.001 1.00 88.19 98 SER A O 1
ATOM 768 N N . ASP A 1 99 ? -14.952 9.759 1.272 1.00 91.62 99 ASP A N 1
ATOM 769 C CA . ASP A 1 99 ? -14.975 10.389 2.594 1.00 91.62 99 ASP A CA 1
ATOM 770 C C . ASP A 1 99 ? -15.820 9.574 3.581 1.00 91.62 99 ASP A C 1
ATOM 772 O O . ASP A 1 99 ? -15.461 9.431 4.747 1.00 91.62 99 ASP A O 1
ATOM 776 N N . GLY A 1 100 ? -16.925 8.993 3.103 1.00 91.12 100 GLY A N 1
ATOM 777 C CA . GLY A 1 100 ? -17.777 8.127 3.906 1.00 91.12 100 GLY A CA 1
ATOM 778 C C . GLY A 1 100 ? -17.088 6.828 4.311 1.00 91.12 100 GLY A C 1
ATOM 779 O O . GLY A 1 100 ? -17.169 6.462 5.482 1.00 91.12 100 GLY A O 1
ATOM 780 N N . ASP A 1 101 ? -16.383 6.184 3.379 1.00 90.88 101 ASP A N 1
ATOM 781 C CA . ASP A 1 101 ? -15.687 4.914 3.625 1.00 90.88 101 ASP A CA 1
ATOM 782 C C . ASP A 1 101 ? -14.548 5.091 4.631 1.00 90.88 101 ASP A C 1
ATOM 784 O O . ASP A 1 101 ? -14.350 4.254 5.506 1.00 90.88 101 ASP A O 1
ATOM 788 N N . ILE A 1 102 ? -13.824 6.212 4.553 1.00 91.06 102 ILE A N 1
ATOM 789 C CA . ILE A 1 102 ? -12.740 6.536 5.489 1.00 91.06 102 ILE A CA 1
ATOM 790 C C . ILE A 1 102 ? -13.290 6.724 6.906 1.00 91.06 102 ILE A C 1
ATOM 792 O O . ILE A 1 102 ? -12.742 6.178 7.864 1.00 91.06 102 ILE A O 1
ATOM 796 N N . LEU A 1 103 ? -14.392 7.466 7.049 1.00 93.75 103 LEU A N 1
ATOM 797 C CA . LEU A 1 103 ? -15.029 7.675 8.351 1.00 93.75 103 LEU A CA 1
ATOM 798 C C . LEU A 1 103 ? -15.646 6.383 8.904 1.00 93.75 103 LEU A C 1
ATOM 800 O O . LEU A 1 103 ? -15.605 6.153 10.109 1.00 93.75 103 LEU A O 1
ATOM 804 N N . GLU A 1 104 ? -16.218 5.536 8.049 1.00 92.81 104 GLU A N 1
ATOM 805 C CA . GLU A 1 104 ? -16.737 4.218 8.430 1.00 92.81 104 GLU A CA 1
ATOM 806 C C . GLU A 1 104 ? -15.633 3.258 8.872 1.00 92.81 104 GLU A C 1
ATOM 808 O O . GLU A 1 104 ? -15.758 2.646 9.932 1.00 92.81 104 GLU A O 1
ATOM 813 N N . ALA A 1 105 ? -14.522 3.191 8.136 1.00 91.00 105 ALA A N 1
ATOM 814 C CA . ALA A 1 105 ? -13.361 2.394 8.514 1.00 91.00 105 ALA A CA 1
ATOM 815 C C . ALA A 1 105 ? -12.777 2.843 9.862 1.00 91.00 105 ALA A C 1
ATOM 817 O O . ALA A 1 105 ? -12.479 2.002 10.713 1.00 91.00 105 ALA A O 1
ATOM 818 N N . TRP A 1 106 ? -12.665 4.157 10.091 1.00 92.69 106 TRP A N 1
ATOM 819 C CA . TRP A 1 106 ? -12.224 4.690 11.380 1.00 92.69 106 TRP A CA 1
ATOM 820 C C . TRP A 1 106 ? -13.186 4.315 12.513 1.00 92.69 106 TRP A C 1
ATOM 822 O O . TRP A 1 106 ? -12.750 3.769 13.528 1.00 92.69 106 TRP A O 1
ATOM 832 N N . HIS A 1 107 ? -14.492 4.511 12.320 1.00 94.62 107 HIS A N 1
ATOM 833 C CA . HIS A 1 107 ? -15.498 4.157 13.323 1.00 94.62 107 HIS A CA 1
ATOM 834 C C . HIS A 1 107 ? -15.474 2.663 13.674 1.00 94.62 107 HIS A C 1
ATOM 836 O O . HIS A 1 107 ? -15.461 2.290 14.849 1.00 94.62 107 HIS A O 1
ATOM 842 N N . ALA A 1 108 ? -15.410 1.796 12.661 1.00 92.75 108 ALA A N 1
ATOM 843 C CA . ALA A 1 108 ? -15.341 0.353 12.848 1.00 92.75 108 ALA A CA 1
ATOM 844 C C . ALA A 1 108 ? -14.071 -0.071 13.604 1.00 92.75 108 ALA A C 1
ATOM 846 O O . ALA A 1 108 ? -14.144 -0.926 14.489 1.00 92.75 108 ALA A O 1
ATOM 847 N N . ALA A 1 109 ? -12.921 0.541 13.301 1.00 92.31 109 ALA A N 1
ATOM 848 C CA . ALA A 1 109 ? -11.666 0.253 13.988 1.00 92.31 109 ALA A CA 1
ATOM 849 C C . ALA A 1 109 ? -11.696 0.685 15.466 1.00 92.31 109 ALA A C 1
ATOM 851 O O . ALA A 1 109 ? -11.218 -0.055 16.329 1.00 92.31 109 ALA A O 1
ATOM 852 N N . GLU A 1 110 ? -12.312 1.829 15.783 1.00 92.94 110 GLU A N 1
ATOM 853 C CA . GLU A 1 110 ? -12.498 2.274 17.169 1.00 92.94 110 GLU A CA 1
ATOM 854 C C . GLU A 1 110 ? -13.422 1.342 17.961 1.00 92.94 110 GLU A C 1
ATOM 856 O O . GLU A 1 110 ? -13.095 0.959 19.088 1.00 92.94 110 GLU A O 1
ATOM 861 N N . LEU A 1 111 ? -14.536 0.902 17.366 1.00 93.00 111 LEU A N 1
ATOM 862 C CA . LEU A 1 111 ? -15.424 -0.084 17.989 1.00 93.00 111 LEU A CA 1
ATOM 863 C C . LEU A 1 111 ? -14.717 -1.426 18.214 1.00 93.00 111 LEU A C 1
ATOM 865 O O . LEU A 1 111 ? -14.809 -1.989 19.307 1.00 93.00 111 LEU A O 1
ATOM 869 N N . ALA A 1 112 ? -13.974 -1.909 17.214 1.00 92.25 112 ALA A N 1
ATOM 870 C CA . ALA A 1 112 ? -13.201 -3.142 17.316 1.00 92.25 112 ALA A CA 1
ATOM 871 C C . ALA A 1 112 ? -12.171 -3.053 18.447 1.00 92.25 112 ALA A C 1
ATOM 873 O O . ALA A 1 112 ? -12.093 -3.954 19.280 1.00 92.25 112 ALA A O 1
ATOM 874 N N . HIS A 1 113 ? -11.433 -1.944 18.546 1.00 91.94 113 HIS A N 1
ATOM 875 C CA . HIS A 1 113 ? -10.513 -1.740 19.656 1.00 91.94 113 HIS A CA 1
ATOM 876 C C . HIS A 1 113 ? -11.236 -1.652 21.000 1.00 91.94 113 HIS A C 1
ATOM 878 O O . HIS A 1 113 ? -10.778 -2.258 21.967 1.00 91.94 113 HIS A O 1
ATOM 884 N N . ALA A 1 114 ? -12.352 -0.926 21.102 1.00 91.06 114 ALA A N 1
ATOM 885 C CA . ALA A 1 114 ? -13.108 -0.809 22.349 1.00 91.06 114 ALA A CA 1
ATOM 886 C C . ALA A 1 114 ? -13.560 -2.183 22.874 1.00 91.06 114 ALA A C 1
ATOM 888 O O . ALA A 1 114 ? -13.493 -2.431 24.080 1.00 91.06 114 ALA A O 1
ATOM 889 N N . GLN A 1 115 ? -13.945 -3.082 21.965 1.00 92.69 115 GLN A N 1
ATOM 890 C CA . GLN A 1 115 ? -14.449 -4.422 22.267 1.00 92.69 115 GLN A CA 1
ATOM 891 C C . GLN A 1 115 ? -13.357 -5.501 22.359 1.00 92.69 115 GLN A C 1
ATOM 893 O O . GLN A 1 115 ? -13.629 -6.580 22.883 1.00 92.69 115 GLN A O 1
ATOM 898 N N . ALA A 1 116 ? -12.134 -5.223 21.895 1.00 93.50 116 ALA A N 1
ATOM 899 C CA . ALA A 1 116 ? -11.035 -6.183 21.903 1.00 93.50 116 ALA A CA 1
ATOM 900 C C . ALA A 1 116 ? -10.614 -6.593 23.320 1.00 93.50 116 ALA A C 1
ATOM 902 O O . ALA A 1 116 ? -10.523 -5.754 24.233 1.00 93.50 116 ALA A O 1
ATOM 903 N N . ASP A 1 117 ? -10.297 -7.880 23.464 1.00 95.38 117 ASP A N 1
ATOM 904 C CA . ASP A 1 117 ? -9.701 -8.443 24.667 1.00 95.38 117 ASP A CA 1
ATOM 905 C C . ASP A 1 117 ? -8.231 -8.009 24.842 1.00 95.38 117 ASP A C 1
ATOM 907 O O . ASP A 1 117 ? -7.686 -7.222 24.066 1.00 95.38 117 ASP A O 1
ATOM 911 N N . ALA A 1 118 ? -7.580 -8.483 25.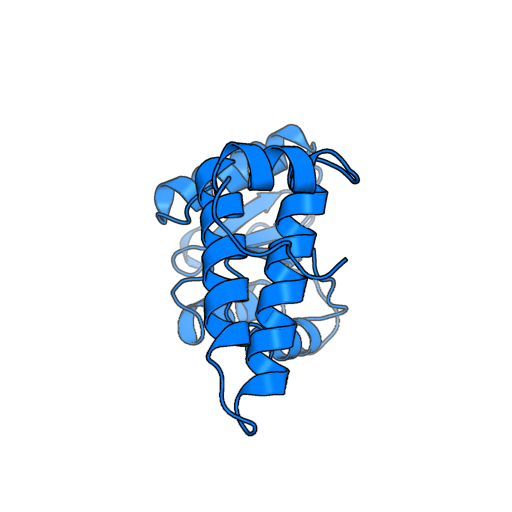907 1.00 92.94 118 ALA A N 1
ATOM 912 C CA . ALA A 1 118 ? -6.205 -8.100 26.220 1.00 92.94 118 ALA A CA 1
ATOM 913 C C . ALA A 1 118 ? -5.164 -8.626 25.212 1.00 92.94 118 ALA A C 1
ATOM 915 O O . ALA A 1 118 ? -4.104 -8.013 25.088 1.00 92.94 118 ALA A O 1
ATOM 916 N N . LEU A 1 119 ? -5.442 -9.739 24.522 1.00 92.75 119 LEU A N 1
ATOM 917 C CA . LEU A 1 119 ? -4.531 -10.341 23.545 1.00 92.75 119 LEU A CA 1
ATOM 918 C C . LEU A 1 119 ? -4.576 -9.572 22.221 1.00 92.75 119 LEU A C 1
ATOM 920 O O . LEU A 1 119 ? -3.526 -9.272 21.657 1.00 92.75 119 LEU A O 1
ATOM 924 N N . ASP A 1 120 ? -5.771 -9.172 21.785 1.00 91.12 120 ASP A N 1
ATOM 925 C CA . ASP A 1 120 ? -5.983 -8.463 20.517 1.00 91.12 120 ASP A CA 1
ATOM 926 C C . ASP A 1 120 ? -5.852 -6.935 20.641 1.00 91.12 120 ASP A C 1
ATOM 928 O O . ASP A 1 120 ? -5.833 -6.204 19.640 1.00 91.12 120 ASP A O 1
ATOM 932 N N . LYS A 1 121 ? -5.741 -6.415 21.870 1.00 90.50 121 LYS A N 1
ATOM 933 C CA . LYS A 1 121 ? -5.646 -4.972 22.141 1.00 90.50 121 LYS A CA 1
ATOM 934 C C . LYS A 1 121 ? -4.541 -4.257 21.356 1.00 90.50 121 LYS A C 1
ATOM 936 O O . LYS A 1 121 ? -4.829 -3.185 20.821 1.00 90.50 121 LYS A O 1
ATOM 941 N N . PRO A 1 122 ? -3.308 -4.795 21.253 1.00 91.50 122 PRO A N 1
ATOM 942 C CA . PRO A 1 122 ? -2.236 -4.133 20.513 1.00 91.50 122 PRO A CA 1
ATOM 943 C C . PRO A 1 122 ? -2.538 -4.013 19.014 1.00 91.50 122 PRO A C 1
ATOM 945 O O . PRO A 1 122 ? -2.338 -2.950 18.431 1.00 91.50 122 PRO A O 1
ATOM 948 N N . VAL A 1 123 ? -3.069 -5.075 18.402 1.00 87.12 123 VAL A N 1
ATOM 949 C CA . VAL A 1 123 ? -3.370 -5.111 16.961 1.00 87.12 123 VAL A CA 1
ATOM 950 C C . VAL A 1 123 ? -4.523 -4.169 16.630 1.00 87.12 123 VAL A C 1
ATOM 952 O O . VAL A 1 123 ? -4.426 -3.342 15.726 1.00 87.12 123 VAL A O 1
ATOM 955 N N . THR A 1 124 ? -5.604 -4.232 17.405 1.00 91.06 124 THR A N 1
ATOM 956 C CA . THR A 1 124 ? -6.761 -3.352 17.193 1.00 91.06 124 THR A CA 1
ATOM 957 C C . THR A 1 124 ? -6.439 -1.883 17.457 1.00 91.06 124 THR A C 1
ATOM 959 O O . THR A 1 124 ? -6.978 -1.017 16.773 1.00 91.06 124 THR A O 1
ATOM 962 N N . LEU A 1 125 ? -5.517 -1.583 18.383 1.00 90.94 125 LEU A N 1
ATOM 963 C CA . LEU A 1 125 ? -5.007 -0.223 18.576 1.00 90.94 125 LEU A CA 1
ATOM 964 C C . LEU A 1 125 ? -4.255 0.272 17.337 1.00 90.94 125 LEU A C 1
ATOM 966 O O . LEU A 1 125 ? -4.489 1.391 16.890 1.00 90.94 125 LEU A O 1
ATOM 970 N N . ALA A 1 126 ? -3.377 -0.559 16.769 1.00 86.69 126 ALA A N 1
ATOM 971 C CA . ALA A 1 126 ? -2.638 -0.206 15.562 1.00 86.69 126 ALA A CA 1
ATOM 972 C C . ALA A 1 126 ? -3.582 0.079 14.380 1.00 86.69 126 ALA A C 1
ATOM 974 O O . ALA A 1 126 ? -3.380 1.057 13.661 1.00 86.69 126 ALA A O 1
ATOM 975 N N . HIS A 1 127 ? -4.648 -0.714 14.219 1.00 86.38 127 HIS A N 1
ATOM 976 C CA . HIS A 1 127 ? -5.672 -0.471 13.199 1.00 86.38 127 HIS A CA 1
ATOM 977 C C . HIS A 1 127 ? -6.454 0.827 13.436 1.00 86.38 127 HIS A C 1
ATOM 979 O O . HIS A 1 127 ? -6.651 1.588 12.490 1.00 86.38 127 HIS A O 1
ATOM 985 N N . ALA A 1 128 ? -6.863 1.107 14.677 1.00 90.44 128 ALA A N 1
ATOM 986 C CA . ALA A 1 128 ? -7.574 2.339 15.020 1.00 90.44 128 ALA A CA 1
ATOM 987 C C . ALA A 1 128 ? -6.723 3.584 14.724 1.00 90.44 128 ALA A C 1
ATOM 989 O O . ALA A 1 128 ? -7.182 4.492 14.034 1.00 90.44 128 ALA A O 1
ATOM 990 N N . ILE A 1 129 ? -5.451 3.568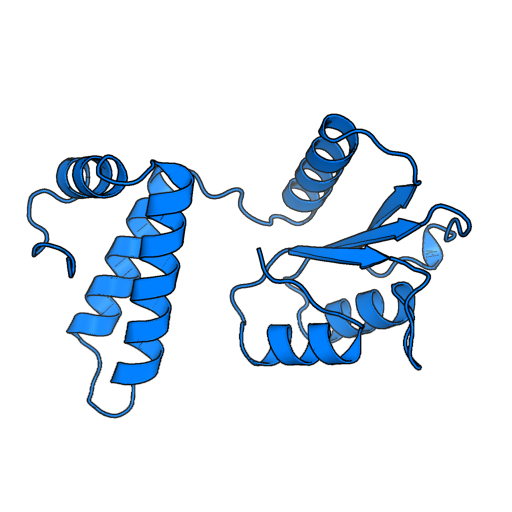 15.139 1.00 90.31 129 ILE A N 1
ATOM 991 C CA . ILE A 1 129 ? -4.492 4.639 14.838 1.00 90.31 129 ILE A CA 1
ATOM 992 C C . ILE A 1 129 ? -4.321 4.792 13.323 1.00 90.31 129 ILE A C 1
ATOM 994 O O . ILE A 1 129 ? -4.369 5.904 12.807 1.00 90.31 129 ILE A O 1
ATOM 998 N N . ALA A 1 130 ? -4.134 3.698 12.580 1.00 86.69 130 ALA A N 1
ATOM 999 C CA . ALA A 1 130 ? -3.961 3.767 11.130 1.00 86.69 130 ALA A CA 1
ATOM 1000 C C . ALA A 1 130 ? -5.189 4.368 10.420 1.00 86.69 130 ALA A C 1
ATOM 1002 O O . ALA A 1 130 ? -5.027 5.201 9.524 1.00 86.69 130 ALA A O 1
ATOM 1003 N N . ALA A 1 131 ? -6.399 3.988 10.836 1.00 89.44 131 ALA A N 1
ATOM 1004 C CA . ALA A 1 131 ? -7.638 4.504 10.263 1.00 89.44 131 ALA A CA 1
ATOM 1005 C C . ALA A 1 131 ? -7.861 5.989 10.601 1.00 89.44 131 ALA A C 1
ATOM 1007 O O . ALA A 1 131 ? -8.238 6.771 9.726 1.00 89.44 131 ALA A O 1
ATOM 1008 N N . GLU A 1 132 ? -7.541 6.409 11.827 1.00 93.06 132 GLU A N 1
ATOM 1009 C CA . GLU A 1 132 ? -7.548 7.823 12.211 1.00 93.06 132 GLU A CA 1
ATOM 1010 C C . GLU A 1 132 ? -6.551 8.633 11.370 1.00 93.06 132 GLU A C 1
ATOM 1012 O O . GLU A 1 132 ? -6.894 9.684 10.828 1.00 93.06 132 GLU A O 1
ATOM 1017 N N . GLN A 1 133 ? -5.323 8.134 11.192 1.00 90.19 133 GLN A N 1
ATOM 1018 C CA . GLN A 1 133 ? -4.323 8.809 10.363 1.00 90.19 133 GLN A CA 1
ATOM 1019 C C . GLN A 1 133 ? -4.786 8.948 8.905 1.00 90.19 133 GLN A C 1
ATOM 1021 O O . GLN A 1 133 ? -4.527 9.979 8.283 1.00 90.19 133 GLN A O 1
ATOM 1026 N N . ALA A 1 134 ? -5.513 7.965 8.364 1.00 88.81 134 ALA A N 1
ATOM 1027 C CA . ALA A 1 134 ? -6.129 8.078 7.042 1.00 88.81 134 ALA A CA 1
ATOM 1028 C C . ALA A 1 134 ? -7.191 9.194 6.998 1.00 88.81 134 ALA A C 1
ATOM 1030 O O . ALA A 1 134 ? -7.210 9.991 6.056 1.00 88.81 134 ALA A O 1
ATOM 1031 N N . ALA A 1 135 ? -8.021 9.321 8.039 1.00 91.62 135 ALA A N 1
ATOM 1032 C CA . ALA A 1 135 ? -8.975 10.423 8.166 1.00 91.62 135 ALA A CA 1
ATOM 1033 C C . ALA A 1 135 ? -8.263 11.785 8.269 1.00 91.62 135 ALA A C 1
ATOM 1035 O O . ALA A 1 135 ? -8.622 12.730 7.563 1.00 91.62 135 ALA A O 1
ATOM 1036 N N . ILE A 1 136 ? -7.202 11.892 9.071 1.00 91.56 136 ILE A N 1
ATOM 1037 C CA . ILE A 1 136 ? -6.386 13.110 9.175 1.00 91.56 136 ILE A 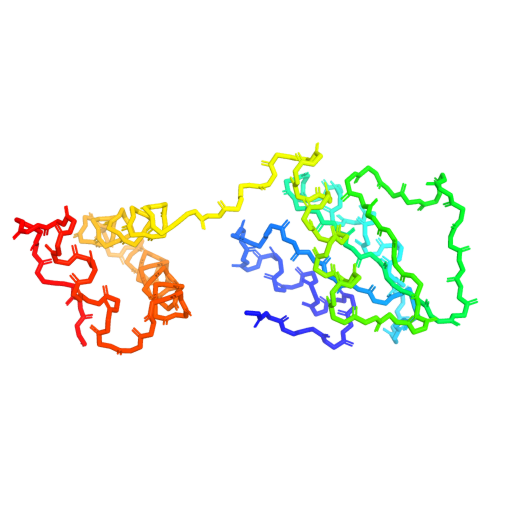CA 1
ATOM 1038 C C . ILE A 1 136 ? -5.778 13.481 7.820 1.00 91.56 136 ILE A C 1
ATOM 1040 O O . ILE A 1 136 ? -5.811 14.650 7.442 1.00 91.56 136 ILE A O 1
ATOM 1044 N N . GLN A 1 137 ? -5.259 12.513 7.063 1.00 87.88 137 GLN A N 1
ATOM 1045 C CA . GLN A 1 137 ? -4.719 12.760 5.724 1.00 87.88 137 GLN A CA 1
ATOM 1046 C C . GLN A 1 137 ? -5.798 13.227 4.740 1.00 87.88 137 GLN A C 1
ATOM 1048 O O . GLN A 1 137 ? -5.537 14.110 3.924 1.00 87.88 137 GLN A O 1
ATOM 1053 N N . ARG A 1 138 ? -7.012 12.669 4.823 1.00 92.19 138 ARG A N 1
ATOM 1054 C CA . ARG A 1 138 ? -8.112 13.002 3.911 1.00 92.19 138 ARG A CA 1
ATOM 1055 C C . ARG A 1 138 ? -8.747 14.362 4.188 1.00 92.19 138 ARG A C 1
ATOM 1057 O O . ARG A 1 138 ? -9.053 15.084 3.235 1.00 92.19 138 ARG A O 1
ATOM 1064 N N . PHE A 1 139 ? -8.995 14.671 5.459 1.00 92.12 139 PHE A N 1
ATOM 1065 C CA . PHE A 1 139 ? -9.781 15.834 5.888 1.00 92.12 139 PHE A CA 1
ATOM 1066 C C . PHE A 1 139 ? -8.924 16.967 6.457 1.00 92.12 139 PHE A C 1
ATOM 1068 O O . PHE A 1 139 ? -9.344 18.124 6.447 1.00 92.12 139 PHE A O 1
ATOM 1075 N N . GLY A 1 140 ? -7.728 16.651 6.949 1.00 91.25 140 GLY A N 1
ATOM 1076 C CA . GLY A 1 140 ? -6.864 17.561 7.690 1.00 91.25 140 GLY A CA 1
ATOM 1077 C C . GLY A 1 140 ? -7.042 17.466 9.209 1.00 91.25 140 GLY A C 1
ATOM 1078 O O . GLY A 1 140 ? -8.072 17.034 9.744 1.00 91.25 140 GLY A O 1
ATOM 1079 N N . VAL A 1 141 ? -6.011 17.912 9.929 1.00 90.00 141 VAL A N 1
ATOM 1080 C CA . VAL A 1 141 ? -6.019 18.013 11.397 1.00 90.00 141 VAL A CA 1
ATOM 1081 C C . VAL A 1 141 ? -7.152 18.946 11.847 1.00 90.00 141 VAL A C 1
ATOM 1083 O O . VAL A 1 141 ? -7.361 20.007 11.264 1.00 90.00 141 VAL A O 1
ATOM 1086 N N . GLY A 1 142 ? -7.910 18.539 12.868 1.00 86.94 142 GLY A N 1
ATOM 1087 C CA . GLY A 1 142 ? -9.112 19.234 13.353 1.00 86.94 142 GLY A CA 1
ATOM 1088 C C . GLY A 1 142 ? -10.372 18.952 12.525 1.00 86.94 142 GLY A C 1
ATOM 1089 O O . GLY A 1 142 ? -11.405 18.599 13.086 1.00 86.94 142 GLY A O 1
ATOM 1090 N N . SER A 1 143 ? -10.283 19.028 11.195 1.00 92.69 143 SER A N 1
ATOM 1091 C CA . SER A 1 143 ? -11.419 18.767 10.297 1.00 92.69 143 SER A CA 1
ATOM 1092 C C . SER A 1 143 ? -11.875 17.305 10.296 1.00 92.69 143 SER A C 1
ATOM 1094 O O . SER A 1 143 ? -13.069 17.051 10.167 1.00 92.69 143 SER A O 1
ATOM 1096 N N . HIS A 1 144 ? -10.955 16.345 10.457 1.00 93.25 144 HIS A N 1
ATOM 1097 C CA . HIS A 1 144 ? -11.294 14.916 10.542 1.00 93.25 144 HIS A CA 1
ATOM 1098 C C . HIS A 1 144 ? -12.245 14.607 11.713 1.00 93.25 144 HIS A C 1
ATOM 1100 O O . HIS A 1 144 ? -13.236 13.911 11.512 1.00 93.25 144 HIS A O 1
ATOM 1106 N N . ALA A 1 145 ? -11.999 15.177 12.900 1.00 90.69 145 ALA A N 1
ATOM 1107 C CA . ALA A 1 145 ? -12.855 15.002 14.073 1.00 90.69 145 ALA A CA 1
ATOM 1108 C C . ALA A 1 145 ? -14.248 15.606 13.843 1.00 90.69 145 ALA A C 1
ATOM 1110 O O . ALA A 1 145 ? -15.251 14.937 14.055 1.00 90.69 145 ALA A O 1
ATOM 1111 N N . ALA A 1 146 ? -14.323 16.824 13.292 1.00 92.12 146 ALA A N 1
ATOM 1112 C CA . ALA A 1 146 ? -15.604 17.445 12.952 1.00 92.12 146 ALA A CA 1
ATOM 1113 C C . ALA A 1 146 ? -16.401 16.630 11.913 1.00 92.12 146 ALA A C 1
ATOM 1115 O O . ALA A 1 146 ? -17.623 16.531 12.010 1.00 92.12 146 ALA A O 1
ATOM 1116 N N . ALA A 1 147 ? -15.722 16.040 10.923 1.00 92.88 147 ALA A N 1
ATOM 1117 C CA . ALA A 1 147 ? -16.349 15.168 9.932 1.00 92.88 147 ALA A CA 1
ATOM 1118 C C . ALA A 1 147 ? -16.859 13.857 10.556 1.00 92.88 147 ALA A C 1
ATOM 1120 O O . ALA A 1 147 ? -17.939 13.385 10.198 1.00 92.88 147 ALA A O 1
ATOM 1121 N N . TYR A 1 148 ? -16.110 13.297 11.508 1.00 93.50 148 TYR A N 1
ATOM 1122 C CA . TYR A 1 148 ? -16.507 12.114 12.264 1.00 93.50 148 TYR A CA 1
ATOM 1123 C C . TYR A 1 148 ? -17.717 12.387 13.161 1.00 93.50 148 TYR A C 1
ATOM 1125 O O . TYR A 1 148 ? -18.720 11.692 13.024 1.00 93.50 148 TYR A O 1
ATOM 1133 N N . ASP A 1 149 ? -17.679 13.437 13.984 1.00 92.44 149 ASP A N 1
ATOM 1134 C CA . ASP A 1 149 ? -18.777 13.820 14.884 1.00 92.44 149 ASP A CA 1
ATOM 1135 C C . ASP A 1 149 ? -20.064 14.136 14.108 1.00 92.44 149 ASP A C 1
ATOM 1137 O O . ASP A 1 149 ? -21.163 13.773 14.524 1.00 92.44 149 ASP A O 1
ATOM 1141 N N . ALA A 1 150 ? -19.940 14.775 12.938 1.00 93.62 150 ALA A N 1
ATOM 1142 C CA . ALA A 1 150 ? -21.081 15.049 12.067 1.00 93.62 150 ALA A CA 1
ATOM 1143 C C . ALA A 1 150 ? -21.732 13.769 11.516 1.00 93.62 150 ALA A C 1
ATOM 1145 O O . ALA A 1 150 ? -22.939 13.759 11.266 1.00 93.62 150 ALA A O 1
ATOM 1146 N N . ARG A 1 151 ? -20.952 12.699 11.308 1.00 94.06 151 ARG A N 1
ATOM 1147 C CA . ARG A 1 151 ? -21.445 11.407 10.808 1.00 94.06 151 ARG A CA 1
ATOM 1148 C C . ARG A 1 151 ? -21.924 10.486 11.934 1.00 94.06 151 ARG A C 1
ATOM 1150 O O . ARG A 1 151 ? -22.895 9.761 11.729 1.00 94.06 151 ARG A O 1
ATOM 1157 N N . TYR A 1 152 ? -21.280 10.529 13.099 1.00 92.31 152 TYR A N 1
ATOM 1158 C CA . TYR A 1 152 ? -21.550 9.666 14.251 1.00 92.31 152 TYR A CA 1
ATOM 1159 C C . TYR A 1 152 ? -21.755 10.485 15.541 1.00 92.31 152 TYR A C 1
ATOM 1161 O O . TYR A 1 152 ? -20.950 10.384 16.466 1.00 92.31 152 TYR A O 1
ATOM 1169 N N . PRO A 1 153 ? -22.842 11.270 15.651 1.00 89.00 153 PRO A N 1
ATOM 1170 C CA . PRO A 1 153 ? -23.054 12.188 16.778 1.00 89.00 153 PRO A CA 1
ATOM 1171 C C . PRO A 1 153 ? -23.243 11.485 18.131 1.00 89.00 153 PRO A C 1
ATOM 1173 O O . PRO A 1 153 ? -23.013 12.090 19.174 1.00 89.00 153 PRO A O 1
ATOM 1176 N N . ASP A 1 154 ? -23.660 10.216 18.113 1.00 88.50 154 ASP A N 1
ATOM 1177 C CA . ASP A 1 154 ? -23.881 9.400 19.311 1.00 88.50 154 ASP A CA 1
ATOM 1178 C C . ASP A 1 154 ? -22.684 8.490 19.647 1.00 88.50 154 ASP A C 1
ATOM 1180 O O . ASP A 1 154 ? -22.741 7.716 20.608 1.00 88.50 154 ASP A O 1
ATOM 1184 N N . ALA A 1 155 ? -21.607 8.531 18.852 1.00 81.25 155 ALA A N 1
ATOM 1185 C CA . ALA A 1 155 ? -20.420 7.734 19.131 1.00 81.25 155 ALA A CA 1
ATOM 1186 C C . ALA A 1 155 ? -19.658 8.298 20.344 1.00 81.25 155 ALA A C 1
ATOM 1188 O O . ALA A 1 155 ? -19.605 9.513 20.536 1.00 81.25 155 ALA A O 1
ATOM 1189 N N . PRO A 1 156 ? -19.035 7.436 21.170 1.00 72.00 156 PRO A N 1
ATOM 1190 C CA . PRO A 1 156 ? -18.083 7.908 22.168 1.00 72.00 156 PRO A CA 1
ATOM 1191 C C . PRO A 1 156 ? -16.955 8.685 21.476 1.00 72.00 156 PRO A C 1
ATOM 1193 O O . PRO A 1 156 ? -16.527 8.290 20.387 1.00 72.00 156 PRO A O 1
ATOM 1196 N N . GLU A 1 157 ? -16.483 9.773 22.101 1.00 68.88 157 GLU A N 1
ATOM 1197 C CA . GLU A 1 157 ? -15.397 10.577 21.526 1.00 68.88 157 GLU A CA 1
ATOM 1198 C C . GLU A 1 157 ? -14.198 9.672 21.187 1.00 68.88 157 GLU A C 1
ATOM 1200 O O . GLU A 1 157 ? -13.779 8.874 22.040 1.00 68.88 157 GLU A O 1
ATOM 1205 N N . PRO A 1 158 ? -13.642 9.774 19.964 1.00 65.94 158 PRO A N 1
ATOM 1206 C CA . PRO A 1 158 ? -12.448 9.026 19.602 1.00 65.94 158 PRO A CA 1
ATOM 1207 C C . PRO A 1 158 ? -11.268 9.428 20.501 1.00 65.94 158 PRO A C 1
ATOM 1209 O O . PRO A 1 158 ? -11.250 10.514 21.093 1.00 65.94 158 PRO A O 1
ATOM 1212 N N . ARG A 1 159 ? -10.275 8.538 20.633 1.00 65.62 159 ARG A N 1
ATOM 1213 C CA . ARG A 1 159 ? -9.049 8.838 21.394 1.00 65.62 159 ARG A CA 1
ATOM 1214 C C . ARG A 1 159 ? -8.394 10.099 20.805 1.00 65.62 159 ARG A C 1
ATOM 1216 O O . ARG A 1 159 ? -8.113 10.115 19.618 1.00 65.62 159 ARG A O 1
ATOM 1223 N N . ARG A 1 160 ? -8.184 11.133 21.632 1.00 56.62 160 ARG A N 1
ATOM 1224 C CA . ARG A 1 160 ? -7.490 12.388 21.275 1.00 56.62 160 ARG A CA 1
ATOM 1225 C C . ARG A 1 160 ? -6.001 12.337 21.601 1.00 56.62 160 ARG A C 1
ATOM 1227 O O . ARG A 1 160 ? -5.650 11.651 22.590 1.00 56.62 160 ARG A O 1
#

Radius of gyration: 18.29 Å; chains: 1; bounding box: 43×34×49 Å

pLDDT: mean 91.15, std 6.05, range [56.62, 97.19]

Foldseek 3Di:
DDDAQFLVRVVVVCVVDVPAAEEEAEQDHDDDAGLLNSQVVCCVPNVRHAYEYEYQPDDDDPVSHDPRYHYDYPPDDPVRVVVRVVVSCVVSVPDPQDLVNLLVQLLVLQVCLVPDDPVCNVVSVVSNVVSLVVLCVVQNDPRSQVSNCVVCVPDDRGDD